Protein AF-A0A9C7W041-F1 (afdb_monomer)

pLDDT: mean 75.76, std 12.86, range [45.22, 91.25]

Sequence (150 aa):
MKQPLKQQVNQHIKQVELSGQRLTELEALINSQTGKESRHDRYNGGKLAAAGIFFVAIITLFMVSQFPRDASKDMPRLIAEEVVKNHLKLKPLEVKAGTINAIRGYFSKLEFMPVESSIVSLNGMQLIGGRYCSLQG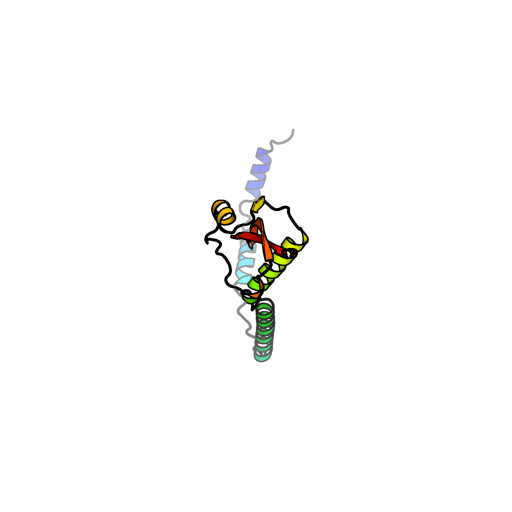ITAAQLRMKKGQN

Nearest PDB structures (foldseek):
  6z1p-assembly1_BX  TM=2.754E-01  e=6.521E-01  Tetrahymena thermophila SB210
  4mzu-assembly1_E  TM=2.602E-01  e=7.323E+00  Shewanella denitrificans OS217

Solvent-accessible surface area (backbone atoms only — not comparable to full-atom values): 9341 Å² total; per-residue (Å²): 134,84,79,59,69,72,58,56,53,53,53,50,52,63,68,64,63,74,58,64,68,59,55,51,52,50,50,51,55,56,56,62,68,76,67,70,73,81,80,75,69,89,61,78,54,70,62,61,52,52,52,52,53,51,51,51,51,52,52,51,52,51,55,59,67,72,49,80,90,50,77,76,69,45,50,66,52,54,50,50,52,51,52,50,56,54,58,73,64,62,72,78,70,75,42,79,32,70,45,61,70,63,45,43,73,70,50,71,81,42,100,59,80,75,72,83,79,88,56,71,88,50,67,60,50,38,44,54,23,26,31,82,44,69,56,98,86,41,71,44,74,48,74,43,71,41,75,56,84,126

Structure (mmCIF, N/CA/C/O backbone):
data_AF-A0A9C7W041-F1
#
_entry.id   AF-A0A9C7W041-F1
#
loop_
_atom_site.group_PDB
_atom_site.id
_atom_site.type_symbol
_atom_site.label_atom_id
_atom_site.label_alt_id
_atom_site.label_comp_id
_atom_site.label_asym_id
_atom_site.label_entity_id
_atom_site.label_seq_id
_atom_site.pdbx_PDB_ins_code
_atom_site.Cartn_x
_atom_site.Cartn_y
_atom_site.Cartn_z
_atom_site.occupancy
_atom_site.B_iso_or_equiv
_atom_site.auth_seq_id
_atom_site.auth_comp_id
_atom_site.auth_asym_id
_atom_site.auth_atom_id
_atom_site.pdbx_PDB_model_num
ATOM 1 N N . MET A 1 1 ? 12.967 41.752 -74.182 1.00 45.22 1 MET A N 1
ATOM 2 C CA . MET A 1 1 ? 11.756 40.922 -73.986 1.00 45.22 1 MET A CA 1
ATOM 3 C C . MET A 1 1 ? 12.182 39.606 -73.351 1.00 45.22 1 MET A C 1
ATOM 5 O O . MET A 1 1 ? 13.045 38.942 -73.906 1.00 45.22 1 MET A O 1
ATOM 9 N N . LYS A 1 2 ? 11.686 39.292 -72.146 1.00 53.06 2 LYS A N 1
ATOM 10 C CA . LYS A 1 2 ? 12.060 38.081 -71.395 1.00 53.06 2 LYS A CA 1
ATOM 11 C C . LYS A 1 2 ? 11.316 36.884 -71.996 1.00 53.06 2 LYS A C 1
ATOM 13 O O . LYS A 1 2 ? 10.101 36.962 -72.160 1.00 53.06 2 LYS A O 1
ATOM 18 N N . GLN A 1 3 ? 12.032 35.824 -72.364 1.00 60.91 3 GLN A N 1
ATOM 19 C CA . GLN A 1 3 ? 11.408 34.613 -72.898 1.00 60.91 3 GLN A CA 1
ATOM 20 C C . GLN A 1 3 ? 10.530 33.955 -71.816 1.00 60.91 3 GLN A C 1
ATOM 22 O O . GLN A 1 3 ? 10.911 33.958 -70.642 1.00 60.91 3 GLN A O 1
ATOM 27 N N . PRO A 1 4 ? 9.348 33.422 -72.168 1.00 77.00 4 PRO A N 1
ATOM 28 C CA . PRO A 1 4 ? 8.456 32.782 -71.211 1.00 77.00 4 PRO A CA 1
ATOM 29 C C . PRO A 1 4 ? 9.113 31.533 -70.610 1.00 77.00 4 PRO A C 1
ATOM 31 O O . PRO A 1 4 ? 9.637 30.685 -71.329 1.00 77.00 4 PRO A O 1
ATOM 34 N N . LEU A 1 5 ? 9.016 31.390 -69.284 1.00 71.38 5 LEU A N 1
ATOM 35 C CA . LEU A 1 5 ? 9.609 30.312 -68.473 1.00 71.38 5 LEU A CA 1
ATOM 36 C C . LEU A 1 5 ? 9.355 28.901 -69.044 1.00 71.38 5 LEU A C 1
ATOM 38 O O . LEU A 1 5 ? 10.197 28.009 -68.969 1.00 71.38 5 LEU A O 1
ATOM 42 N N . LYS A 1 6 ? 8.194 28.718 -69.681 1.00 69.56 6 LYS A N 1
ATOM 43 C CA . LYS A 1 6 ? 7.778 27.470 -70.328 1.00 69.56 6 LYS A CA 1
ATOM 44 C C . LYS A 1 6 ? 8.697 27.056 -71.486 1.00 69.56 6 LYS A C 1
ATOM 46 O O . LYS A 1 6 ? 8.887 25.864 -71.704 1.00 69.56 6 LYS A O 1
ATOM 51 N N . GLN A 1 7 ? 9.276 28.009 -72.218 1.00 71.38 7 GLN A N 1
ATOM 52 C CA . GLN A 1 7 ? 10.220 27.718 -73.301 1.00 71.38 7 GLN A CA 1
ATOM 53 C C . GLN A 1 7 ? 11.588 27.288 -72.763 1.00 71.38 7 GLN A C 1
ATOM 55 O O . GLN A 1 7 ? 12.164 26.343 -73.294 1.00 71.38 7 GLN A O 1
ATOM 60 N N . GLN A 1 8 ? 12.051 27.893 -71.666 1.00 69.88 8 GLN A N 1
ATOM 61 C CA . GLN A 1 8 ? 13.294 27.490 -71.001 1.00 69.88 8 GLN A CA 1
ATOM 62 C C . GLN A 1 8 ? 13.216 26.072 -70.432 1.00 69.88 8 GLN A C 1
ATOM 64 O O . GLN A 1 8 ? 14.126 25.280 -70.651 1.00 69.88 8 GLN A O 1
ATOM 69 N N . VAL A 1 9 ? 12.118 25.719 -69.758 1.00 73.31 9 VAL A N 1
ATOM 70 C CA . VAL A 1 9 ? 11.944 24.366 -69.200 1.00 73.31 9 VAL A CA 1
ATOM 71 C C . VAL A 1 9 ? 11.889 23.318 -70.314 1.00 73.31 9 VAL A C 1
ATOM 73 O O . VAL A 1 9 ? 12.511 22.269 -70.202 1.00 73.31 9 VAL A O 1
ATOM 76 N N . ASN A 1 10 ? 11.208 23.612 -71.423 1.00 71.56 10 ASN A N 1
ATOM 77 C CA . ASN A 1 10 ? 11.112 22.680 -72.547 1.00 71.56 10 ASN A CA 1
ATOM 78 C C . ASN A 1 10 ? 12.471 22.485 -73.251 1.00 71.56 10 ASN A C 1
ATOM 80 O O . ASN A 1 10 ? 12.820 21.371 -73.629 1.00 71.56 10 ASN A O 1
ATOM 84 N N . GLN A 1 11 ? 13.284 23.541 -73.363 1.00 67.69 11 GLN A N 1
ATOM 85 C CA . GLN A 1 11 ? 14.663 23.424 -73.852 1.00 67.69 11 GLN A CA 1
ATOM 86 C C . GLN A 1 11 ? 15.551 22.618 -72.897 1.00 67.69 11 GLN A C 1
ATOM 88 O O . GLN A 1 11 ? 16.335 21.792 -73.359 1.00 67.69 11 GLN A O 1
ATOM 93 N N . HIS A 1 12 ? 15.390 22.802 -71.584 1.00 64.50 12 HIS A N 1
ATOM 94 C CA . HIS A 1 12 ? 16.142 22.042 -70.589 1.00 64.50 12 HIS A CA 1
ATOM 95 C C . HIS A 1 12 ? 15.779 20.553 -70.595 1.00 64.50 12 HIS A C 1
ATOM 97 O O . HIS A 1 12 ? 16.672 19.717 -70.538 1.00 64.50 12 HIS A O 1
ATOM 103 N N . ILE A 1 13 ? 14.493 20.209 -70.723 1.00 68.12 13 ILE A N 1
ATOM 104 C CA . ILE A 1 13 ? 14.049 18.808 -70.794 1.00 68.12 13 ILE A CA 1
ATOM 105 C C . ILE A 1 13 ? 14.568 18.136 -72.073 1.00 68.12 13 ILE A C 1
ATOM 107 O O . ILE A 1 13 ? 15.104 17.034 -72.000 1.00 68.12 13 ILE A O 1
ATOM 111 N N . LYS A 1 14 ? 14.533 18.828 -73.222 1.00 61.50 14 LYS A N 1
ATOM 112 C CA . LYS A 1 14 ? 15.095 18.306 -74.482 1.00 61.50 14 LYS A CA 1
ATOM 113 C C . LYS A 1 14 ? 16.613 18.101 -74.457 1.00 61.50 14 LYS A C 1
ATOM 115 O O . LYS A 1 14 ? 17.111 17.284 -75.218 1.00 61.50 14 LYS A O 1
ATOM 120 N N . GLN A 1 15 ? 17.351 18.835 -73.622 1.00 60.84 15 GLN A N 1
ATOM 121 C CA . GLN A 1 15 ? 18.791 18.616 -73.420 1.00 60.84 15 GLN A CA 1
ATOM 122 C C . GLN A 1 15 ? 19.098 17.466 -72.449 1.00 60.84 15 GLN A C 1
ATOM 124 O O . GLN A 1 15 ? 20.200 16.923 -72.482 1.00 60.84 15 GLN A O 1
ATOM 129 N N . VAL A 1 16 ? 18.156 17.117 -71.570 1.00 62.09 16 VAL A N 1
ATOM 130 C CA . VAL A 1 16 ? 18.328 16.078 -70.543 1.00 62.09 16 VAL A CA 1
ATOM 131 C C . VAL A 1 16 ? 17.925 14.694 -71.059 1.00 62.09 16 VAL A C 1
ATOM 133 O O . VAL A 1 16 ? 18.433 13.686 -70.566 1.00 62.09 16 VAL A O 1
ATOM 136 N N . GLU A 1 17 ? 17.087 14.612 -72.091 1.00 57.34 17 GLU A N 1
ATOM 137 C CA . GLU A 1 17 ? 16.818 13.345 -72.764 1.00 57.34 17 GLU A CA 1
ATOM 138 C C . GLU A 1 17 ? 18.019 12.906 -73.623 1.00 57.34 17 GLU A C 1
ATOM 140 O O . GLU A 1 17 ? 18.261 13.402 -74.719 1.00 57.34 17 GLU A O 1
ATOM 145 N 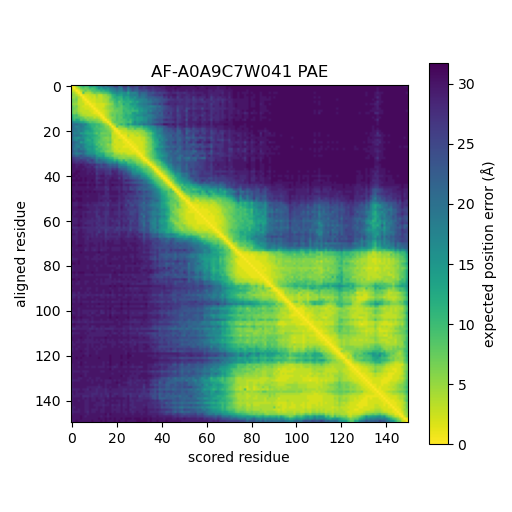N . LEU A 1 18 ? 18.730 11.895 -73.109 1.00 58.50 18 LEU A N 1
ATOM 146 C CA . LEU A 1 18 ? 19.460 10.888 -73.890 1.00 58.50 18 LEU A CA 1
ATOM 147 C C . LEU A 1 18 ? 20.790 11.331 -74.527 1.00 58.50 18 LEU A C 1
ATOM 149 O O . LEU A 1 18 ? 21.056 11.065 -75.699 1.00 58.50 18 LEU A O 1
ATOM 153 N N . SER A 1 19 ? 21.716 11.876 -73.733 1.00 60.59 19 SER A N 1
ATOM 154 C CA . SER A 1 19 ? 23.132 11.783 -74.122 1.00 60.59 19 SER A CA 1
ATOM 155 C C . SER A 1 19 ? 23.588 10.328 -73.955 1.00 60.59 19 SER A C 1
ATOM 157 O O . SER A 1 19 ? 23.883 9.885 -72.848 1.00 60.59 19 SER A O 1
ATOM 159 N N . GLY A 1 20 ? 23.629 9.559 -75.049 1.00 62.28 20 GLY A N 1
ATOM 160 C CA . GLY A 1 20 ? 24.048 8.146 -75.038 1.00 62.28 20 GLY A CA 1
ATOM 161 C C . GLY A 1 20 ? 25.361 7.898 -74.280 1.00 62.28 20 GLY A C 1
ATOM 162 O O . GLY A 1 20 ? 25.511 6.873 -73.630 1.00 62.28 20 GLY A O 1
ATOM 163 N N . GLN A 1 21 ? 26.249 8.897 -74.238 1.00 62.06 21 GLN A N 1
ATOM 164 C CA . GLN A 1 21 ? 27.491 8.887 -73.461 1.00 62.06 21 GLN A CA 1
ATOM 165 C C . GLN A 1 21 ? 27.298 8.743 -71.939 1.00 62.06 21 GLN A C 1
ATOM 167 O O . GLN A 1 21 ? 28.086 8.051 -71.302 1.00 62.06 21 GLN A O 1
ATOM 172 N N . ARG A 1 22 ? 26.261 9.347 -71.340 1.00 65.12 22 ARG A N 1
ATOM 173 C CA . ARG A 1 22 ? 25.979 9.214 -69.894 1.00 65.12 22 ARG A CA 1
ATOM 174 C C . ARG A 1 22 ? 25.424 7.842 -69.543 1.00 65.12 22 ARG A C 1
ATOM 176 O O . ARG A 1 22 ? 25.684 7.329 -68.461 1.00 65.12 22 ARG A O 1
ATOM 183 N N . LEU A 1 23 ? 24.691 7.246 -70.477 1.00 68.38 23 LEU A N 1
ATOM 184 C CA . LEU A 1 23 ? 24.202 5.879 -70.357 1.00 68.38 23 LEU A CA 1
ATOM 185 C C . LEU A 1 23 ? 25.369 4.887 -70.411 1.00 68.38 23 LEU A C 1
ATOM 187 O O . LEU A 1 23 ? 25.452 4.012 -69.558 1.00 68.38 23 LEU A O 1
ATOM 191 N N . THR A 1 24 ? 26.326 5.098 -71.319 1.00 74.12 24 THR A N 1
ATOM 192 C CA . THR A 1 24 ? 27.558 4.297 -71.391 1.00 74.12 24 THR A CA 1
ATOM 193 C C . THR A 1 24 ? 28.443 4.466 -70.150 1.00 74.12 24 THR A C 1
ATOM 195 O O . THR A 1 24 ? 29.027 3.496 -69.681 1.00 74.12 24 THR A O 1
ATOM 198 N N . GLU A 1 25 ? 28.529 5.672 -69.582 1.00 75.62 25 GLU A N 1
ATOM 199 C CA . GLU A 1 25 ? 29.243 5.929 -68.321 1.00 75.62 25 GLU A CA 1
ATOM 200 C C . GLU A 1 25 ? 28.585 5.198 -67.140 1.00 75.62 25 GLU A C 1
ATOM 202 O O . GLU A 1 25 ? 29.272 4.574 -66.330 1.00 75.62 25 GLU A O 1
ATOM 207 N N . LEU A 1 26 ? 27.251 5.214 -67.069 1.00 76.06 26 LEU A N 1
ATOM 208 C CA . LEU A 1 26 ? 26.510 4.490 -66.039 1.00 76.06 26 LEU A CA 1
ATOM 209 C C . LEU A 1 26 ? 26.661 2.971 -66.203 1.00 76.06 26 LEU A C 1
ATOM 211 O O . LEU A 1 26 ? 26.889 2.267 -65.223 1.00 76.06 26 LEU A O 1
ATOM 215 N N . GLU A 1 27 ? 26.594 2.467 -67.432 1.00 76.81 27 GLU A N 1
ATOM 216 C CA . GLU A 1 27 ? 26.782 1.049 -67.744 1.00 76.81 27 GLU A CA 1
ATOM 217 C C . GLU A 1 27 ? 28.212 0.582 -67.436 1.00 76.81 27 GLU A C 1
ATOM 219 O O . GLU A 1 27 ? 28.406 -0.492 -66.867 1.00 76.81 27 GLU A O 1
ATOM 224 N N . ALA A 1 28 ? 29.219 1.420 -67.701 1.00 77.75 28 ALA A N 1
ATOM 225 C CA . ALA A 1 28 ? 30.600 1.159 -67.309 1.00 77.75 28 ALA A CA 1
ATOM 226 C C . ALA A 1 28 ? 30.767 1.114 -65.780 1.00 77.75 28 ALA A C 1
ATOM 228 O O . ALA A 1 28 ? 31.465 0.239 -65.265 1.00 77.75 28 ALA A O 1
ATOM 229 N N . LEU A 1 29 ? 30.098 2.003 -65.037 1.00 76.75 29 LEU A N 1
ATOM 230 C CA . LEU A 1 29 ? 30.111 1.981 -63.571 1.00 76.75 29 LEU A CA 1
ATOM 231 C C . LEU A 1 29 ? 29.418 0.733 -63.011 1.00 76.75 29 LEU A C 1
ATOM 233 O O . LEU A 1 29 ? 29.965 0.101 -62.106 1.00 76.75 29 LEU A O 1
ATOM 237 N N . ILE A 1 30 ? 28.280 0.331 -63.580 1.00 77.50 30 ILE A N 1
ATOM 238 C CA . ILE A 1 30 ? 27.548 -0.880 -63.181 1.00 77.50 30 ILE A CA 1
ATOM 239 C C . ILE A 1 30 ? 28.390 -2.136 -63.465 1.00 77.50 30 ILE A C 1
ATOM 241 O O . ILE A 1 30 ? 28.564 -2.970 -62.576 1.00 77.50 30 ILE A O 1
ATOM 245 N N . ASN A 1 31 ? 29.003 -2.233 -64.649 1.00 74.44 31 ASN A N 1
ATOM 246 C CA . ASN A 1 31 ? 29.844 -3.374 -65.031 1.00 74.44 31 ASN A CA 1
ATOM 247 C C . ASN A 1 31 ? 31.191 -3.423 -64.284 1.00 74.44 31 ASN A C 1
ATOM 249 O O . ASN A 1 31 ? 31.776 -4.493 -64.122 1.00 74.44 31 ASN A O 1
ATOM 253 N N . SER A 1 32 ? 31.688 -2.291 -63.775 1.00 64.88 32 SER A N 1
ATOM 254 C CA . SER A 1 32 ? 32.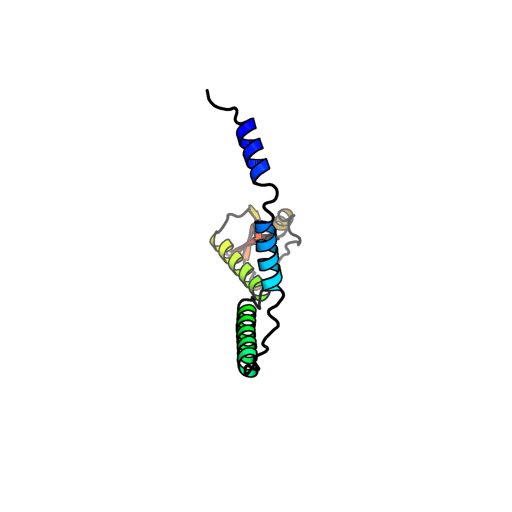919 -2.258 -62.969 1.00 64.88 32 SER A CA 1
ATOM 255 C C . SER A 1 32 ? 32.750 -2.829 -61.552 1.00 64.88 32 SER A C 1
ATOM 257 O O . SER A 1 32 ? 33.739 -3.232 -60.933 1.00 64.88 32 SER A O 1
ATOM 259 N N . GLN A 1 33 ? 31.517 -2.887 -61.033 1.00 61.06 33 GLN A N 1
ATOM 260 C CA . GLN A 1 33 ? 31.218 -3.412 -59.695 1.00 61.06 33 GLN A CA 1
ATOM 261 C C . GLN A 1 33 ? 30.897 -4.913 -59.697 1.00 61.06 33 GLN A C 1
ATOM 263 O O . GLN A 1 33 ? 31.087 -5.575 -58.679 1.00 61.06 33 GLN A O 1
ATOM 268 N N . THR A 1 34 ? 30.481 -5.471 -60.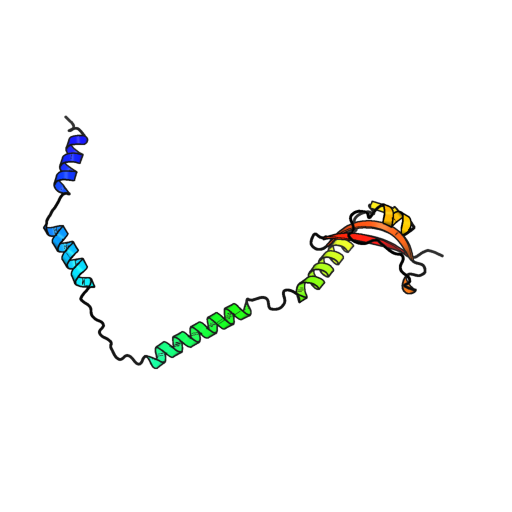834 1.00 57.78 34 THR A N 1
ATOM 269 C CA . THR A 1 34 ? 30.134 -6.895 -60.983 1.00 57.78 34 THR A CA 1
ATOM 270 C C . THR A 1 34 ? 31.332 -7.801 -61.296 1.00 57.78 34 THR A C 1
ATOM 272 O O . THR A 1 34 ? 31.199 -9.018 -61.224 1.00 57.78 34 THR A O 1
ATOM 275 N N . GLY A 1 35 ? 32.516 -7.237 -61.579 1.00 52.16 35 GLY A N 1
ATOM 276 C CA . GLY A 1 35 ? 33.708 -7.978 -62.022 1.00 52.16 35 GLY A CA 1
ATOM 277 C C . GLY A 1 35 ? 34.878 -8.094 -61.035 1.00 52.16 35 GLY A C 1
ATOM 278 O O . GLY A 1 35 ? 35.962 -8.507 -61.443 1.00 52.16 35 GLY A O 1
ATOM 279 N N . LYS A 1 36 ? 34.729 -7.731 -59.753 1.00 49.84 36 LYS A N 1
ATOM 280 C CA . LYS A 1 36 ? 35.768 -8.005 -58.739 1.00 49.84 36 LYS A CA 1
ATOM 281 C C . LYS A 1 36 ? 35.413 -9.252 -57.949 1.00 49.84 36 LYS A C 1
ATOM 283 O O . LYS A 1 36 ? 34.987 -9.188 -56.799 1.00 49.84 36 LYS A O 1
ATOM 288 N N . GLU A 1 37 ? 35.614 -10.390 -58.604 1.00 49.28 37 GLU A N 1
ATOM 289 C CA . GLU A 1 37 ? 35.703 -11.667 -57.920 1.00 49.28 37 GLU A CA 1
ATOM 290 C C . GLU A 1 37 ? 36.732 -11.587 -56.790 1.00 49.28 37 GLU A C 1
ATOM 292 O O . GLU A 1 37 ? 37.854 -11.092 -56.930 1.00 49.28 37 GLU A O 1
ATOM 297 N N . SER A 1 38 ? 36.270 -12.076 -55.647 1.00 51.94 38 SER A N 1
ATOM 298 C CA . SER A 1 38 ? 37.007 -12.410 -54.442 1.00 51.94 38 SER A CA 1
ATOM 299 C C . SER A 1 38 ? 38.409 -12.952 -54.744 1.00 51.94 38 SER A C 1
ATOM 301 O O . SER A 1 38 ? 38.607 -14.132 -55.034 1.00 51.94 38 SER A O 1
ATOM 303 N N . ARG A 1 39 ? 39.424 -12.098 -54.581 1.00 47.22 39 ARG A N 1
ATOM 304 C CA . ARG A 1 39 ? 40.749 -12.571 -54.181 1.00 47.22 39 ARG A CA 1
ATOM 305 C C . ARG A 1 39 ? 40.629 -13.023 -52.734 1.00 47.22 39 ARG A C 1
ATOM 307 O O . ARG A 1 39 ? 40.824 -12.245 -51.804 1.00 47.22 39 ARG A O 1
ATOM 314 N N . HIS A 1 40 ? 40.267 -14.287 -52.562 1.00 46.38 40 HIS A N 1
ATOM 315 C CA . HIS A 1 40 ? 40.352 -14.975 -51.287 1.00 46.38 40 HIS A CA 1
ATOM 316 C C . HIS A 1 40 ? 41.839 -15.184 -50.972 1.00 46.38 40 HIS A C 1
ATOM 318 O O . HIS A 1 40 ? 42.393 -16.270 -51.144 1.00 46.38 40 HIS A O 1
ATOM 324 N N . ASP A 1 41 ? 42.510 -14.112 -50.550 1.00 49.94 41 ASP A N 1
ATOM 325 C CA . ASP A 1 41 ? 43.794 -14.231 -49.882 1.00 49.94 41 ASP A CA 1
ATOM 326 C C . ASP A 1 41 ? 43.568 -15.163 -48.692 1.00 49.94 41 ASP A C 1
ATOM 328 O O . ASP A 1 41 ? 42.672 -14.950 -47.866 1.00 49.94 41 ASP A O 1
ATOM 332 N N . ARG A 1 42 ? 44.337 -16.251 -48.635 1.00 53.66 42 ARG A N 1
ATOM 333 C CA . ARG A 1 42 ? 44.404 -17.147 -47.477 1.00 53.66 42 ARG A CA 1
ATOM 334 C C . ARG A 1 42 ? 45.073 -16.387 -46.334 1.00 53.66 42 ARG A C 1
ATOM 336 O O . ARG A 1 42 ? 46.210 -16.650 -45.961 1.00 53.66 42 ARG A O 1
ATOM 343 N N . TYR A 1 43 ? 44.363 -15.408 -45.794 1.00 53.78 43 TYR A N 1
ATOM 344 C CA . TYR A 1 43 ? 44.728 -14.738 -44.568 1.00 53.78 43 TYR A CA 1
ATOM 345 C C . TYR A 1 43 ? 44.440 -15.700 -43.417 1.00 53.78 43 TYR A C 1
ATOM 347 O O . TYR A 1 43 ? 43.413 -16.378 -43.420 1.00 53.78 43 TYR A O 1
ATOM 355 N N . ASN A 1 44 ? 45.354 -15.781 -42.449 1.00 57.97 44 ASN A N 1
ATOM 356 C CA . ASN A 1 44 ? 45.259 -16.606 -41.241 1.00 57.97 44 ASN A CA 1
ATOM 357 C C . ASN A 1 44 ? 43.969 -16.301 -40.441 1.00 57.97 44 ASN A C 1
ATOM 359 O O . ASN A 1 44 ? 43.984 -15.578 -39.443 1.00 57.97 44 ASN A O 1
ATOM 363 N N . GLY A 1 45 ? 42.843 -16.873 -40.871 1.00 50.75 45 GLY A N 1
ATOM 364 C CA . GLY A 1 45 ? 41.495 -16.602 -40.365 1.00 50.75 45 GLY A CA 1
ATOM 365 C C . GLY A 1 45 ? 41.245 -17.089 -38.939 1.00 50.75 45 GLY A C 1
ATOM 366 O O . GLY A 1 45 ? 40.270 -16.679 -38.319 1.00 50.75 45 GLY A O 1
ATOM 367 N N . GLY A 1 46 ? 42.149 -17.895 -38.373 1.00 54.59 46 GLY A N 1
ATOM 368 C CA . GLY A 1 46 ? 42.039 -18.368 -36.991 1.00 54.59 46 GLY A CA 1
ATOM 369 C C . GLY A 1 46 ? 42.156 -17.251 -35.948 1.00 54.59 46 GLY A C 1
ATOM 370 O O . GLY A 1 46 ? 41.479 -17.300 -34.925 1.00 54.59 46 GLY A O 1
ATOM 371 N N . LYS A 1 47 ? 42.960 -16.206 -36.206 1.00 56.00 47 LYS A N 1
ATOM 372 C CA . LYS A 1 47 ? 43.156 -15.104 -35.243 1.00 56.00 47 LYS A CA 1
ATOM 373 C C . LYS A 1 47 ? 42.051 -14.044 -35.312 1.00 56.00 47 LYS A C 1
ATOM 375 O O . LYS A 1 47 ? 41.689 -13.485 -34.282 1.00 56.00 47 LYS A O 1
ATOM 380 N N . LEU A 1 48 ? 41.475 -13.811 -36.495 1.00 54.91 48 LEU A N 1
ATOM 381 C CA . LEU A 1 48 ? 40.346 -12.886 -36.668 1.00 54.91 48 LEU A CA 1
ATOM 382 C C . LEU A 1 48 ? 39.016 -13.509 -36.210 1.00 54.91 48 LEU A C 1
ATOM 384 O O . LEU A 1 48 ? 38.208 -12.819 -35.592 1.00 54.91 48 LEU A O 1
ATOM 388 N N . ALA A 1 49 ? 38.821 -14.818 -36.414 1.00 59.56 49 ALA A N 1
ATOM 389 C CA . ALA A 1 49 ? 37.662 -15.534 -35.878 1.00 59.56 49 ALA A CA 1
ATOM 390 C C . ALA A 1 49 ? 37.675 -15.587 -34.337 1.00 59.56 49 ALA A C 1
ATOM 392 O O . ALA A 1 49 ? 36.646 -15.361 -33.702 1.00 59.56 49 ALA A O 1
ATOM 393 N N . ALA A 1 50 ? 38.845 -15.807 -33.722 1.00 61.94 50 ALA A N 1
ATOM 394 C CA . ALA A 1 50 ? 38.992 -15.815 -32.263 1.00 61.94 50 ALA A CA 1
ATOM 395 C C . ALA A 1 50 ? 38.714 -14.439 -31.623 1.00 61.94 50 ALA A C 1
ATOM 397 O O . ALA A 1 50 ? 38.078 -14.366 -30.571 1.00 61.94 50 ALA A O 1
ATOM 398 N N . ALA A 1 51 ? 39.132 -13.345 -32.273 1.00 67.06 51 ALA A N 1
ATOM 399 C CA . ALA A 1 51 ? 38.861 -11.987 -31.799 1.00 67.06 51 ALA A CA 1
ATOM 400 C C . ALA A 1 51 ? 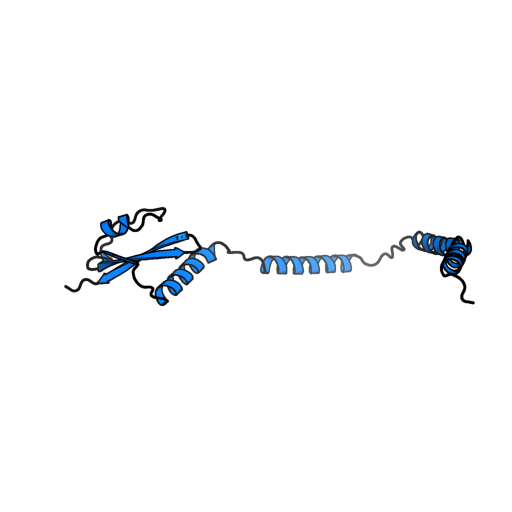37.358 -11.638 -31.831 1.00 67.06 51 ALA A C 1
ATOM 402 O O . ALA A 1 51 ? 36.854 -11.008 -30.901 1.00 67.06 51 ALA A O 1
ATOM 403 N N . GLY A 1 52 ? 36.627 -12.101 -32.853 1.00 74.38 52 GLY A N 1
ATOM 404 C CA . GLY A 1 52 ? 35.173 -11.925 -32.942 1.00 74.38 52 GLY A CA 1
ATOM 405 C C . GLY A 1 52 ? 34.413 -12.642 -31.821 1.00 74.38 52 GLY A C 1
ATOM 406 O O . GLY A 1 52 ? 33.533 -12.053 -31.196 1.00 74.38 52 GLY A O 1
ATOM 407 N N . ILE A 1 53 ? 34.798 -13.883 -31.502 1.00 79.19 53 ILE A N 1
ATOM 408 C CA . ILE A 1 53 ? 34.175 -14.668 -30.420 1.00 79.19 53 ILE A CA 1
ATOM 409 C C . ILE A 1 53 ? 34.397 -14.001 -29.057 1.00 79.19 53 ILE A C 1
ATOM 411 O O . ILE A 1 53 ? 33.471 -13.927 -28.250 1.00 79.19 53 ILE A O 1
ATOM 415 N N . PHE A 1 54 ? 35.595 -13.467 -28.807 1.00 83.06 54 PHE A N 1
ATOM 416 C CA . PHE A 1 54 ? 35.897 -12.757 -27.564 1.00 83.06 54 PHE A CA 1
ATOM 417 C C . PHE A 1 54 ? 35.047 -11.490 -27.400 1.00 83.06 54 PHE A C 1
ATOM 419 O O . PHE A 1 54 ? 34.508 -11.236 -26.324 1.00 83.06 54 PHE A O 1
ATOM 426 N N . PHE A 1 55 ? 34.861 -10.728 -28.480 1.00 83.88 55 PHE A N 1
ATOM 427 C CA . PHE A 1 55 ? 34.039 -9.520 -28.455 1.00 83.88 55 PHE A CA 1
ATOM 428 C C . PHE A 1 55 ? 32.560 -9.839 -28.195 1.00 83.88 55 PHE A C 1
ATOM 430 O O . PHE A 1 55 ? 31.926 -9.202 -27.354 1.00 83.88 55 PHE A O 1
ATOM 437 N N . VAL A 1 56 ? 32.028 -10.885 -28.836 1.00 88.50 56 VAL A N 1
ATOM 438 C CA . VAL A 1 56 ? 30.665 -11.373 -28.575 1.00 88.50 56 VAL A CA 1
ATOM 439 C C . VAL A 1 56 ? 30.526 -11.854 -27.130 1.00 88.50 56 VAL A C 1
ATOM 441 O O . VAL A 1 56 ? 29.549 -11.505 -26.472 1.00 88.50 56 VAL A O 1
ATOM 444 N N . ALA A 1 57 ? 31.502 -12.587 -26.588 1.00 88.25 57 ALA A N 1
ATOM 445 C CA . ALA A 1 57 ? 31.461 -13.061 -25.205 1.00 88.25 57 ALA A CA 1
ATOM 446 C C . ALA A 1 57 ? 31.444 -11.905 -24.191 1.00 88.25 57 ALA A C 1
ATOM 448 O O . ALA A 1 57 ? 30.662 -11.939 -23.240 1.00 88.25 57 ALA A O 1
ATOM 449 N N . ILE A 1 58 ? 32.239 -10.853 -24.422 1.00 88.88 58 ILE A N 1
ATOM 450 C CA . ILE A 1 58 ? 32.238 -9.649 -23.580 1.00 88.88 58 ILE A CA 1
ATOM 451 C C . ILE A 1 58 ? 30.896 -8.922 -23.661 1.00 88.88 58 ILE A C 1
ATOM 453 O O . ILE A 1 58 ? 30.337 -8.571 -22.623 1.00 88.88 58 ILE A O 1
ATOM 457 N N . ILE A 1 59 ? 30.350 -8.723 -24.864 1.00 90.25 59 ILE A N 1
ATOM 458 C CA . ILE A 1 59 ? 29.047 -8.062 -25.038 1.00 90.25 59 ILE A CA 1
ATOM 459 C C . ILE A 1 59 ? 27.940 -8.862 -24.346 1.00 90.25 59 ILE A C 1
ATOM 461 O O . ILE A 1 59 ? 27.103 -8.290 -23.650 1.00 90.25 59 ILE A O 1
ATOM 465 N N . THR A 1 60 ? 27.954 -10.187 -24.495 1.00 87.56 60 THR A N 1
ATOM 466 C CA . THR A 1 60 ? 26.950 -11.069 -23.887 1.00 87.56 60 THR A CA 1
ATOM 467 C C . THR A 1 60 ? 27.056 -11.045 -22.362 1.00 87.56 60 THR A C 1
ATOM 469 O O . THR A 1 60 ? 26.042 -10.924 -21.676 1.00 87.56 60 THR A O 1
ATOM 472 N N . LEU A 1 61 ? 28.275 -11.078 -21.813 1.00 88.38 61 LEU A N 1
ATOM 473 C CA . LEU A 1 61 ? 28.507 -10.957 -20.372 1.00 88.38 61 LEU A CA 1
ATOM 474 C C . LEU A 1 61 ? 28.044 -9.594 -19.840 1.00 88.38 61 LEU A C 1
ATOM 476 O O . LEU A 1 61 ? 27.393 -9.532 -18.796 1.00 88.38 61 LEU A O 1
ATOM 480 N N . PHE A 1 62 ? 28.326 -8.515 -20.573 1.00 88.25 62 PHE A N 1
ATOM 481 C CA . PHE A 1 62 ? 27.876 -7.174 -20.221 1.00 88.25 62 PHE A CA 1
ATOM 482 C C . PHE A 1 62 ? 26.344 -7.079 -20.227 1.00 88.25 62 PHE A C 1
ATOM 484 O O . PHE A 1 62 ? 25.762 -6.642 -19.237 1.00 88.25 62 PHE A O 1
ATOM 491 N N . MET A 1 63 ? 25.667 -7.575 -21.267 1.00 84.31 63 MET A N 1
ATOM 492 C CA . MET A 1 63 ? 24.199 -7.604 -21.316 1.00 84.31 63 MET A CA 1
ATOM 493 C C . MET A 1 63 ? 23.582 -8.413 -20.170 1.00 84.31 63 MET A C 1
ATOM 495 O O . MET A 1 63 ? 22.636 -7.952 -19.535 1.00 84.31 63 MET A O 1
ATOM 499 N N . VAL A 1 64 ? 24.139 -9.584 -19.852 1.00 82.19 64 VAL A N 1
ATOM 500 C CA . VAL A 1 64 ? 23.659 -10.427 -18.744 1.00 82.19 64 VAL A CA 1
ATOM 501 C C . VAL A 1 64 ? 23.926 -9.784 -17.375 1.00 82.19 64 VAL A C 1
ATOM 503 O O . VAL A 1 64 ? 23.188 -10.050 -16.426 1.00 82.19 64 VAL A O 1
ATOM 506 N N . SER A 1 65 ? 24.953 -8.937 -17.249 1.00 78.44 65 SER A N 1
ATOM 507 C CA . SER A 1 65 ? 25.239 -8.191 -16.014 1.00 78.44 65 SER A CA 1
ATOM 508 C C . SER A 1 65 ? 24.287 -7.015 -15.771 1.00 78.44 65 SER A C 1
ATOM 510 O O . SER A 1 65 ? 24.016 -6.689 -14.620 1.00 78.44 65 SER A O 1
ATOM 512 N N . GLN A 1 66 ? 23.747 -6.417 -16.839 1.00 74.75 66 GLN A N 1
ATOM 513 C CA . GLN A 1 66 ? 22.761 -5.334 -16.754 1.00 74.75 66 GLN A CA 1
ATOM 514 C C . GLN A 1 66 ? 21.328 -5.850 -16.567 1.00 74.75 66 GLN A C 1
ATOM 516 O O . GLN A 1 66 ? 20.424 -5.066 -16.285 1.00 74.75 66 GLN A O 1
ATOM 521 N N . PHE A 1 67 ? 21.098 -7.157 -16.726 1.00 72.31 67 PHE A N 1
ATOM 522 C CA . PHE A 1 67 ? 19.783 -7.750 -16.524 1.00 72.31 67 PHE A CA 1
ATOM 523 C C . PHE A 1 67 ? 19.515 -7.924 -15.018 1.00 72.31 67 PHE A C 1
ATOM 525 O O . PHE A 1 67 ? 20.233 -8.686 -14.360 1.00 72.31 67 PHE A O 1
ATOM 532 N N . PRO A 1 68 ? 18.507 -7.245 -14.440 1.00 67.31 68 PRO A N 1
ATOM 533 C CA . PRO A 1 68 ? 18.215 -7.353 -13.016 1.00 67.31 68 PRO A CA 1
ATOM 534 C C . PRO A 1 68 ? 17.769 -8.784 -12.689 1.00 67.31 68 PRO A C 1
ATOM 536 O O . PRO A 1 68 ? 16.692 -9.224 -13.084 1.00 67.31 68 PRO A O 1
ATOM 539 N N . ARG A 1 69 ? 18.620 -9.530 -11.971 1.00 64.06 69 ARG A N 1
ATOM 540 C CA . ARG A 1 69 ? 18.412 -10.956 -11.650 1.00 64.06 69 ARG A CA 1
ATOM 541 C C . ARG A 1 69 ? 17.364 -11.221 -10.564 1.00 64.06 69 ARG A C 1
ATOM 543 O O . ARG A 1 69 ? 17.097 -12.376 -10.269 1.00 64.06 69 ARG A O 1
ATOM 550 N N . ASP A 1 70 ? 16.778 -10.185 -9.971 1.00 60.41 70 ASP A N 1
ATOM 551 C CA . ASP A 1 70 ? 16.036 -10.308 -8.713 1.00 60.41 70 ASP A CA 1
ATOM 552 C C . ASP A 1 70 ? 14.826 -9.354 -8.626 1.00 60.41 70 ASP A C 1
ATOM 554 O O . ASP A 1 70 ? 14.529 -8.803 -7.569 1.00 60.41 70 ASP A O 1
ATOM 558 N N . ALA A 1 71 ? 14.063 -9.192 -9.715 1.00 59.12 71 ALA A N 1
ATOM 559 C CA . ALA A 1 71 ? 12.838 -8.373 -9.710 1.00 59.12 71 ALA A CA 1
ATOM 560 C C . ALA A 1 71 ? 11.816 -8.788 -8.621 1.00 59.12 71 ALA A C 1
ATOM 562 O O . ALA A 1 71 ? 10.998 -7.983 -8.181 1.00 59.12 71 ALA A O 1
ATOM 563 N N . SER A 1 72 ? 11.868 -10.038 -8.150 1.00 59.31 72 SER A N 1
ATOM 564 C CA . SER A 1 72 ? 11.002 -10.563 -7.090 1.00 59.31 72 SER A CA 1
ATOM 565 C C . SER A 1 72 ? 11.484 -10.247 -5.667 1.00 59.31 72 SER A C 1
ATOM 567 O O . SER A 1 72 ? 10.647 -10.117 -4.773 1.00 59.31 72 SER A O 1
ATOM 569 N N . LYS A 1 73 ? 12.795 -10.075 -5.430 1.00 59.34 73 LYS A N 1
ATOM 570 C CA . LYS A 1 73 ? 13.322 -9.702 -4.100 1.00 59.34 73 LYS A CA 1
ATOM 571 C C . LYS A 1 73 ? 13.113 -8.222 -3.780 1.00 59.34 73 LYS A C 1
ATOM 573 O O . LYS A 1 73 ? 13.098 -7.851 -2.607 1.00 59.34 73 LYS A O 1
ATOM 578 N N . ASP A 1 74 ? 12.898 -7.393 -4.798 1.00 70.50 74 ASP A N 1
ATOM 579 C CA . ASP A 1 74 ? 12.630 -5.969 -4.613 1.00 70.50 74 ASP A CA 1
ATOM 580 C C . ASP A 1 74 ? 11.210 -5.688 -4.107 1.00 70.50 74 ASP A C 1
ATOM 582 O O . ASP A 1 74 ? 11.019 -4.721 -3.378 1.00 70.50 74 ASP A O 1
ATOM 586 N N . MET A 1 75 ? 10.214 -6.533 -4.399 1.00 79.12 75 MET A N 1
ATOM 587 C CA . MET A 1 75 ? 8.816 -6.216 -4.062 1.00 79.12 75 MET A CA 1
ATOM 588 C C . MET A 1 75 ? 8.559 -6.016 -2.556 1.00 79.12 75 MET A C 1
ATOM 590 O O . MET A 1 75 ? 8.022 -4.973 -2.175 1.00 79.12 75 MET A O 1
ATOM 594 N N . PRO A 1 76 ? 8.984 -6.931 -1.660 1.00 86.00 76 PRO A N 1
ATOM 595 C CA . PRO A 1 76 ? 8.860 -6.708 -0.219 1.00 86.00 76 PRO A CA 1
ATOM 596 C C . PRO A 1 76 ? 9.615 -5.459 0.257 1.00 86.00 76 PRO A C 1
ATOM 598 O O . PRO A 1 76 ? 9.142 -4.758 1.153 1.00 86.00 76 PRO A O 1
ATOM 601 N N . ARG A 1 77 ? 10.764 -5.150 -0.361 1.00 84.69 77 ARG A N 1
ATOM 602 C CA . ARG A 1 77 ? 11.565 -3.959 -0.047 1.00 84.69 77 ARG A CA 1
ATOM 603 C C . ARG A 1 77 ? 10.842 -2.675 -0.451 1.00 84.69 77 ARG A C 1
ATOM 605 O O . ARG A 1 77 ? 10.766 -1.751 0.352 1.00 84.69 77 ARG A O 1
ATOM 612 N N . LEU A 1 78 ? 10.251 -2.644 -1.642 1.00 85.12 78 LEU A N 1
ATOM 613 C CA . L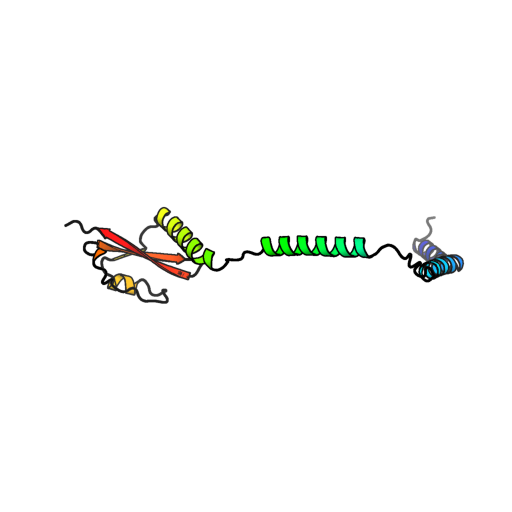EU A 1 78 ? 9.468 -1.518 -2.151 1.00 85.12 78 LEU A CA 1
ATOM 614 C C . LEU A 1 78 ? 8.231 -1.253 -1.285 1.00 85.12 78 LEU A C 1
ATOM 616 O O . LEU A 1 78 ? 7.972 -0.103 -0.927 1.00 85.12 78 LEU A O 1
ATOM 620 N N . ILE A 1 79 ? 7.520 -2.310 -0.872 1.00 86.81 79 ILE A N 1
ATOM 621 C CA . ILE A 1 79 ? 6.403 -2.192 0.076 1.00 86.81 79 ILE A CA 1
ATOM 622 C C . ILE A 1 79 ? 6.898 -1.627 1.410 1.00 86.81 79 ILE A C 1
ATOM 624 O O . ILE A 1 79 ? 6.299 -0.691 1.936 1.00 86.81 79 ILE A O 1
ATOM 628 N N . ALA A 1 80 ? 7.990 -2.160 1.965 1.00 87.06 80 ALA A N 1
ATOM 629 C CA . ALA A 1 80 ? 8.528 -1.690 3.239 1.00 87.06 80 ALA A CA 1
ATOM 630 C C . ALA A 1 80 ? 8.924 -0.206 3.178 1.00 87.06 80 ALA A C 1
ATOM 632 O O . ALA A 1 80 ? 8.558 0.568 4.064 1.00 87.06 80 ALA A O 1
ATOM 633 N N . GLU A 1 81 ? 9.604 0.222 2.113 1.00 86.62 81 GLU A N 1
ATOM 634 C CA . GLU A 1 81 ? 9.956 1.627 1.900 1.00 86.62 81 GLU A CA 1
ATOM 635 C C . GLU A 1 81 ? 8.720 2.529 1.798 1.00 86.62 81 GLU A C 1
ATOM 637 O O . GLU A 1 81 ? 8.697 3.627 2.363 1.00 86.62 81 GLU A O 1
ATOM 642 N N . GLU A 1 82 ? 7.679 2.078 1.101 1.00 86.31 82 GLU A N 1
ATOM 643 C CA . GLU A 1 82 ? 6.416 2.802 0.987 1.00 86.31 82 GLU A CA 1
ATOM 644 C C . GLU A 1 82 ? 5.703 2.918 2.340 1.00 86.31 82 GLU A C 1
ATOM 646 O O . GLU A 1 82 ? 5.260 4.007 2.716 1.00 86.31 82 GLU A O 1
ATOM 651 N N . VAL A 1 83 ? 5.646 1.829 3.110 1.00 86.94 83 VAL A N 1
ATOM 652 C CA . VAL A 1 83 ? 5.067 1.807 4.459 1.00 86.94 83 VAL A CA 1
ATOM 653 C C . VAL A 1 83 ? 5.807 2.778 5.380 1.00 86.94 83 VAL A C 1
ATOM 655 O O . VAL A 1 83 ? 5.158 3.558 6.077 1.00 86.94 83 VAL A O 1
ATOM 658 N N . VAL A 1 84 ? 7.143 2.803 5.347 1.00 87.06 84 VAL A N 1
ATOM 659 C CA . VAL A 1 84 ? 7.964 3.730 6.146 1.00 87.06 84 VAL A CA 1
ATOM 660 C C . VAL A 1 84 ? 7.700 5.181 5.741 1.00 87.06 84 VAL A C 1
ATOM 662 O O . VAL A 1 84 ? 7.422 6.026 6.595 1.00 87.06 84 VAL A O 1
ATOM 665 N N . LYS A 1 85 ? 7.712 5.485 4.438 1.00 85.25 85 LYS A N 1
ATOM 666 C CA . LYS A 1 85 ? 7.403 6.832 3.924 1.00 85.25 85 LYS A CA 1
ATOM 667 C C . LYS A 1 85 ? 5.998 7.282 4.334 1.00 85.25 85 LYS A C 1
ATOM 669 O O . LYS A 1 85 ? 5.807 8.438 4.719 1.00 85.25 85 LYS A O 1
ATOM 674 N N . ASN A 1 86 ? 5.020 6.381 4.285 1.00 80.94 86 ASN A N 1
ATOM 675 C CA . ASN A 1 86 ? 3.649 6.651 4.712 1.00 80.94 86 ASN A CA 1
ATOM 676 C C . ASN A 1 86 ? 3.537 6.845 6.229 1.00 80.94 86 ASN A C 1
ATOM 678 O O . ASN A 1 86 ? 2.792 7.721 6.673 1.00 80.94 86 ASN A O 1
ATOM 682 N N . HIS A 1 87 ? 4.294 6.078 7.018 1.00 81.56 87 HIS A N 1
ATOM 683 C CA . HIS A 1 87 ? 4.358 6.224 8.468 1.00 81.56 87 HIS A CA 1
ATOM 684 C C . HIS A 1 87 ? 4.872 7.613 8.864 1.00 81.56 87 HIS A C 1
ATOM 686 O O . HIS A 1 87 ? 4.224 8.286 9.659 1.00 81.56 87 HIS A O 1
ATOM 692 N N . LEU A 1 88 ? 5.962 8.083 8.248 1.00 83.12 88 LEU A N 1
ATOM 693 C CA . LEU A 1 88 ? 6.564 9.391 8.541 1.00 83.12 88 LEU A CA 1
ATOM 694 C C . LEU A 1 88 ? 5.653 10.575 8.189 1.00 83.12 88 LEU A C 1
ATOM 696 O O . LEU A 1 88 ? 5.646 11.582 8.890 1.00 83.12 88 LEU A O 1
ATOM 700 N N . LYS A 1 89 ? 4.853 10.462 7.122 1.00 80.56 89 LYS A N 1
ATOM 701 C CA . LYS A 1 89 ? 3.953 11.539 6.675 1.00 80.56 89 LYS A CA 1
ATOM 702 C C . LYS A 1 89 ? 2.703 11.722 7.550 1.00 80.56 89 LYS A C 1
ATOM 704 O O . LYS A 1 89 ? 1.939 12.644 7.283 1.00 80.56 89 LYS A O 1
ATOM 709 N N . LEU A 1 90 ? 2.477 10.854 8.547 1.00 70.00 90 LEU A N 1
ATOM 710 C CA . LEU A 1 90 ? 1.456 10.946 9.608 1.00 70.00 90 LEU A CA 1
ATOM 711 C C . LEU A 1 90 ? 0.146 11.653 9.210 1.00 70.00 90 LEU A C 1
ATOM 713 O O . LEU A 1 90 ? -0.300 12.604 9.852 1.00 70.00 90 LEU A O 1
ATOM 717 N N . LYS A 1 91 ? -0.521 11.145 8.170 1.00 77.88 91 LYS A N 1
ATOM 718 C CA . LYS A 1 91 ? -1.840 11.654 7.776 1.00 77.88 91 LYS A CA 1
ATOM 719 C C . LYS A 1 91 ? -2.875 11.463 8.907 1.00 77.88 91 LYS A C 1
ATOM 721 O O . LYS A 1 91 ? -2.758 10.507 9.693 1.00 77.88 91 LYS A O 1
ATOM 726 N N . PRO A 1 92 ? -3.871 12.365 9.016 1.00 81.06 92 PRO A N 1
ATOM 727 C CA . PRO A 1 92 ? -4.925 12.261 10.022 1.00 81.06 92 PRO A CA 1
ATOM 728 C C . PRO A 1 92 ? -5.775 11.000 9.818 1.00 81.06 92 PRO A C 1
ATOM 730 O O . PRO A 1 92 ? -5.828 10.440 8.725 1.00 81.06 92 PRO A O 1
ATOM 733 N N . LEU A 1 93 ? -6.417 10.542 10.896 1.00 85.12 93 LEU A N 1
ATOM 734 C CA . LEU A 1 93 ? -7.344 9.409 10.858 1.00 85.12 93 LEU A CA 1
ATOM 735 C C . LEU A 1 93 ? -8.628 9.808 10.130 1.00 85.12 93 LEU A C 1
ATOM 737 O O . LEU A 1 93 ? -9.150 10.895 10.370 1.00 85.12 93 LEU A O 1
ATOM 741 N N . GLU A 1 94 ? -9.141 8.911 9.294 1.00 84.19 94 GLU A N 1
ATOM 742 C CA . GLU A 1 94 ? -10.402 9.114 8.572 1.00 84.19 94 GLU A CA 1
ATOM 743 C C . GLU A 1 94 ? -11.585 8.591 9.390 1.00 84.19 94 GLU A C 1
ATOM 745 O O . GLU A 1 94 ? -12.617 9.249 9.484 1.00 84.19 94 GLU A O 1
ATOM 750 N N . VAL A 1 95 ? -11.401 7.450 10.061 1.00 86.62 95 VAL A N 1
ATOM 751 C CA . VAL A 1 95 ? -12.349 6.915 11.038 1.00 86.62 95 VAL A CA 1
ATOM 752 C C . VAL A 1 95 ? -11.709 6.919 12.421 1.00 86.62 95 VAL A C 1
ATOM 754 O O . VAL A 1 95 ? -10.607 6.404 12.606 1.00 86.62 95 VAL A O 1
ATOM 757 N N . LYS A 1 96 ? -12.401 7.507 13.401 1.00 84.56 96 LYS A N 1
ATOM 758 C CA . LYS A 1 96 ? -12.035 7.475 14.824 1.00 84.56 96 LYS A CA 1
ATOM 759 C C . LYS A 1 96 ? -12.982 6.517 15.528 1.00 84.56 96 LYS A C 1
ATOM 761 O O . LYS A 1 96 ? -14.077 6.902 15.921 1.00 84.56 96 LYS A O 1
ATOM 766 N N . ALA A 1 97 ? -12.584 5.258 15.620 1.00 82.06 97 ALA A N 1
ATOM 767 C CA . ALA A 1 97 ? -13.403 4.217 16.211 1.00 82.06 97 ALA A CA 1
ATOM 768 C C . ALA A 1 97 ? -12.560 3.357 17.146 1.00 82.06 97 ALA A C 1
ATOM 770 O O . ALA A 1 97 ? -11.464 2.930 16.785 1.00 82.06 97 ALA A O 1
ATOM 771 N N . GLY A 1 98 ? -13.109 3.110 18.336 1.00 79.94 98 GLY A N 1
ATOM 772 C CA . GLY A 1 98 ? -12.481 2.309 19.384 1.00 79.94 98 GLY A CA 1
ATOM 773 C C . GLY A 1 98 ? -12.537 0.799 19.152 1.00 79.94 98 GLY A C 1
ATOM 774 O O . GLY A 1 98 ? -11.891 0.048 19.874 1.00 79.94 98 GLY A O 1
ATOM 775 N N . THR A 1 99 ? -13.342 0.343 18.188 1.00 81.88 99 THR A N 1
ATOM 776 C CA . THR A 1 99 ? -13.692 -1.072 18.016 1.00 81.88 99 THR A CA 1
ATOM 777 C C . THR A 1 99 ? -13.522 -1.523 16.571 1.00 81.88 99 THR A C 1
ATOM 779 O O . THR A 1 99 ? -13.791 -0.776 15.626 1.00 81.88 99 THR A O 1
ATOM 782 N N . ILE A 1 100 ? -13.113 -2.782 16.387 1.00 85.94 100 ILE A N 1
ATOM 783 C CA . ILE A 1 100 ? -12.910 -3.363 15.054 1.00 85.94 100 ILE A CA 1
ATOM 784 C C . ILE A 1 100 ? -14.217 -3.444 14.250 1.00 85.94 100 ILE A C 1
ATOM 786 O O . ILE A 1 100 ? -14.208 -3.300 13.030 1.00 85.94 100 ILE A O 1
ATOM 790 N N . ASN A 1 101 ? -15.357 -3.612 14.928 1.00 85.19 101 ASN A N 1
ATOM 791 C CA . ASN A 1 101 ? -16.671 -3.681 14.287 1.00 85.19 101 ASN A CA 1
ATOM 792 C C . ASN A 1 101 ? -17.044 -2.359 13.605 1.00 85.19 101 ASN A C 1
ATOM 794 O O . ASN A 1 101 ? -17.506 -2.369 12.466 1.00 85.19 101 ASN A O 1
ATOM 798 N N . ALA A 1 102 ? -16.779 -1.226 14.259 1.00 82.94 102 ALA A N 1
ATOM 799 C CA . ALA A 1 102 ? -17.003 0.092 13.669 1.00 82.94 102 ALA A CA 1
ATOM 800 C C . ALA A 1 102 ? -16.031 0.380 12.508 1.00 82.94 102 ALA A C 1
ATOM 802 O O . ALA A 1 102 ? -16.409 1.000 11.518 1.00 82.94 102 ALA A O 1
ATOM 803 N N . ILE A 1 103 ? -14.799 -0.132 12.587 1.00 86.31 103 ILE A N 1
ATOM 804 C CA . ILE A 1 103 ? -13.814 -0.07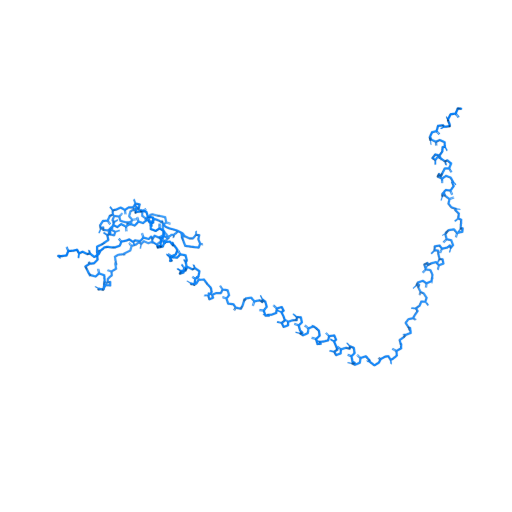4 11.498 1.00 86.31 103 ILE A CA 1
ATOM 805 C C . ILE A 1 103 ? -14.279 -0.889 10.283 1.00 86.31 103 ILE A C 1
ATOM 807 O O . ILE A 1 103 ? -14.232 -0.390 9.161 1.00 86.31 103 ILE A O 1
ATOM 811 N N . ARG A 1 104 ? -14.800 -2.105 10.478 1.00 87.12 104 ARG A N 1
ATOM 812 C CA . ARG A 1 104 ? -15.241 -2.983 9.380 1.00 87.12 104 ARG A CA 1
ATOM 813 C C . ARG A 1 104 ? -16.313 -2.343 8.496 1.00 87.12 104 ARG A C 1
ATOM 815 O O . ARG A 1 104 ? -16.241 -2.477 7.282 1.00 87.12 104 ARG A O 1
ATOM 822 N N . GLY A 1 105 ? -17.263 -1.619 9.091 1.00 84.38 105 GLY A N 1
ATOM 823 C CA . GLY A 1 105 ? -18.304 -0.912 8.335 1.00 84.38 105 GLY A CA 1
ATOM 824 C C . GLY A 1 105 ? -17.762 0.223 7.458 1.00 84.38 105 GLY A C 1
ATOM 825 O O . GLY A 1 105 ? -18.310 0.498 6.395 1.00 84.38 105 GLY A O 1
ATOM 826 N N . TYR A 1 106 ? -16.662 0.857 7.871 1.00 87.25 106 TYR A N 1
ATOM 827 C CA . TYR A 1 106 ? -16.008 1.922 7.108 1.00 87.25 106 TYR A CA 1
ATOM 828 C C . TYR A 1 106 ? -15.135 1.378 5.961 1.00 87.25 106 TYR A C 1
ATOM 830 O O . TYR A 1 106 ? -15.070 1.960 4.873 1.00 87.25 106 TYR A O 1
ATOM 838 N N . PHE A 1 107 ? -14.466 0.244 6.188 1.00 88.62 107 PHE A N 1
ATOM 839 C CA . PHE A 1 107 ? -13.499 -0.344 5.259 1.00 88.62 107 PHE A CA 1
ATOM 840 C 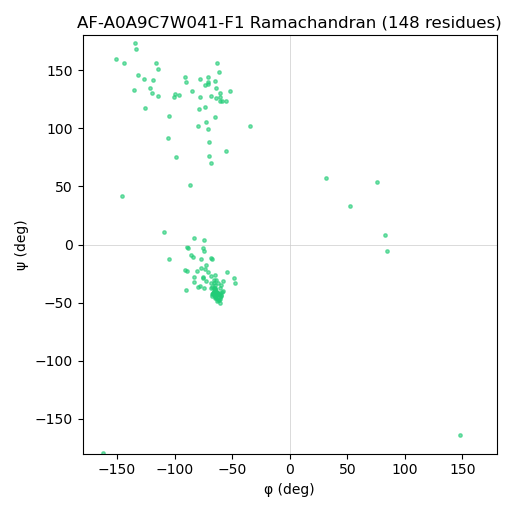C . PHE A 1 107 ? -14.120 -1.271 4.194 1.00 88.62 107 PHE A C 1
ATOM 842 O O . PHE A 1 107 ? -13.664 -2.393 3.997 1.00 88.62 107 PHE A O 1
ATOM 849 N N . SER A 1 108 ? -15.146 -0.803 3.479 1.00 86.62 108 SER A N 1
ATOM 850 C CA . SER A 1 108 ? -15.859 -1.582 2.451 1.00 86.62 108 SER A CA 1
ATOM 851 C C . SER A 1 108 ? -15.093 -1.816 1.142 1.00 86.62 108 SER A C 1
ATOM 853 O O . SER A 1 108 ? -15.475 -2.690 0.371 1.00 86.62 108 SER A O 1
ATOM 855 N N . LYS A 1 109 ? -14.033 -1.046 0.864 1.00 86.69 109 LYS A N 1
ATOM 856 C CA . LYS A 1 109 ? -13.250 -1.150 -0.386 1.00 86.69 109 LYS A CA 1
ATOM 857 C C . LYS A 1 109 ? -12.092 -2.149 -0.312 1.00 86.69 109 LYS A C 1
ATOM 859 O O . LYS A 1 109 ? -11.351 -2.284 -1.281 1.00 86.69 109 LYS A O 1
ATOM 864 N N . LEU A 1 110 ? -11.873 -2.769 0.845 1.00 88.56 110 LEU A N 1
ATOM 865 C CA . LEU A 1 110 ? -10.838 -3.785 1.004 1.00 88.56 110 LEU A CA 1
ATOM 866 C C . LEU A 1 110 ? -11.319 -5.111 0.411 1.00 88.56 110 LEU A C 1
ATOM 868 O O . LEU A 1 110 ? -12.467 -5.499 0.604 1.00 88.56 110 LEU A O 1
ATOM 872 N N . GLU A 1 111 ? -10.411 -5.851 -0.219 1.00 88.00 111 GLU A N 1
ATOM 873 C CA . GLU A 1 111 ? -10.664 -7.227 -0.681 1.00 88.00 111 GLU A CA 1
ATOM 874 C C . GLU A 1 111 ? -10.672 -8.250 0.474 1.00 88.00 111 GLU A C 1
ATOM 876 O O . GLU A 1 111 ? -10.794 -9.454 0.265 1.00 88.00 111 GLU A O 1
ATOM 881 N N . PHE A 1 112 ? -10.538 -7.776 1.715 1.00 88.25 112 PHE A N 1
ATOM 882 C CA . PHE A 1 112 ? -10.546 -8.574 2.934 1.00 88.25 112 PHE A CA 1
ATOM 883 C C . PHE A 1 112 ? -11.234 -7.819 4.073 1.00 88.25 112 PHE A C 1
ATOM 885 O O . PHE A 1 112 ? -11.276 -6.589 4.105 1.00 88.25 112 PHE A O 1
ATOM 892 N N . MET A 1 113 ? -11.738 -8.560 5.060 1.00 86.12 113 MET A N 1
ATOM 893 C CA . MET A 1 113 ? -12.368 -7.973 6.240 1.00 86.12 113 MET A CA 1
ATOM 894 C C . MET A 1 113 ? -11.381 -7.864 7.407 1.00 86.12 113 MET A C 1
ATOM 896 O O . MET A 1 113 ? -10.792 -8.874 7.795 1.00 86.12 113 MET A O 1
ATOM 900 N N . PRO A 1 114 ? -11.237 -6.682 8.036 1.00 85.31 114 PRO A N 1
ATOM 901 C CA . PRO A 1 114 ? -10.481 -6.553 9.273 1.00 85.31 114 PRO A CA 1
ATOM 902 C C . PRO A 1 114 ? -11.093 -7.407 10.395 1.00 85.31 114 PRO A C 1
ATOM 904 O O . PRO A 1 114 ? -12.300 -7.338 10.682 1.00 85.31 114 PRO A O 1
ATOM 907 N N . VAL A 1 115 ? -10.239 -8.192 11.046 1.00 87.31 115 VAL A N 1
ATOM 908 C CA . VAL A 1 115 ? -10.576 -9.038 12.195 1.00 87.31 115 VAL A CA 1
ATOM 909 C C . VAL A 1 115 ? -9.811 -8.584 13.429 1.00 87.31 115 VAL A C 1
ATOM 911 O O . VAL A 1 115 ? -8.774 -7.927 13.332 1.00 87.31 115 VAL A O 1
ATOM 914 N N . GLU A 1 116 ? -10.355 -8.901 14.599 1.00 84.38 116 GLU A N 1
ATOM 915 C CA . GLU A 1 116 ? -9.669 -8.642 15.858 1.00 84.38 116 GLU A CA 1
ATOM 916 C C . GLU A 1 116 ? -8.482 -9.590 16.002 1.00 84.38 116 GLU A C 1
ATOM 918 O O . GLU A 1 116 ? -8.559 -10.761 15.629 1.00 84.38 116 GLU A O 1
ATOM 923 N N . SER A 1 117 ? -7.370 -9.076 16.516 1.00 83.12 117 SER A N 1
ATOM 924 C CA . SER A 1 117 ? -6.176 -9.887 16.705 1.00 83.12 117 SER A CA 1
ATOM 925 C C . SER A 1 117 ? -6.245 -10.622 18.038 1.00 83.12 117 SER A C 1
ATOM 927 O O . SER A 1 117 ? -6.484 -10.010 19.074 1.00 83.12 117 SER A O 1
ATOM 929 N N . SER A 1 118 ? -5.968 -11.922 18.018 1.00 83.69 118 SER A N 1
ATOM 930 C CA . SER A 1 118 ? -5.811 -12.756 19.215 1.00 83.69 118 SER A CA 1
ATOM 931 C C . SER A 1 118 ? -4.405 -12.674 19.828 1.00 83.69 118 SER A C 1
ATOM 933 O O . SER A 1 118 ? -4.081 -13.411 20.759 1.00 83.69 118 SER A O 1
ATOM 935 N N . ILE A 1 119 ? -3.539 -11.798 19.305 1.00 83.62 119 ILE A N 1
ATOM 936 C CA . ILE A 1 119 ? -2.148 -11.684 19.743 1.00 83.62 119 ILE A CA 1
ATOM 937 C C . ILE A 1 119 ? -2.074 -11.004 21.116 1.00 83.62 119 ILE A C 1
ATOM 939 O O . ILE A 1 119 ? -2.368 -9.819 21.264 1.00 83.62 119 ILE A O 1
ATOM 943 N N . VAL A 1 120 ? -1.554 -11.741 22.100 1.00 70.00 120 VAL A N 1
ATOM 944 C CA . VAL A 1 120 ? -1.387 -11.305 23.498 1.00 70.00 120 VAL A CA 1
ATOM 945 C C . VAL A 1 120 ? -0.528 -10.042 23.641 1.00 70.00 120 VAL A C 1
ATOM 947 O O . VAL A 1 120 ? -0.780 -9.238 24.531 1.00 70.00 120 VAL A O 1
ATOM 950 N N . SER A 1 121 ? 0.458 -9.805 22.767 1.00 72.94 121 SER A N 1
ATOM 951 C CA . SER A 1 121 ? 1.301 -8.594 22.821 1.00 72.94 121 SER A CA 1
ATOM 952 C C . SER A 1 121 ? 0.550 -7.297 22.498 1.00 72.94 121 SER A C 1
ATOM 954 O O . SER A 1 121 ? 1.064 -6.209 22.756 1.00 72.94 121 SER A O 1
ATOM 956 N N . LEU A 1 122 ? -0.667 -7.400 21.958 1.00 76.06 122 LEU A N 1
ATOM 957 C CA . LEU A 1 122 ? -1.564 -6.269 21.752 1.00 76.06 122 LEU A CA 1
ATOM 958 C C . LEU A 1 122 ? -2.455 -6.002 22.978 1.00 76.06 122 LEU A C 1
ATOM 960 O O . LEU A 1 122 ? -3.197 -5.020 22.974 1.00 76.06 122 LEU A O 1
ATOM 964 N N . ASN A 1 123 ? -2.379 -6.825 24.034 1.00 73.94 123 ASN A N 1
ATOM 965 C CA . ASN A 1 123 ? -3.117 -6.587 25.273 1.00 73.94 123 ASN A CA 1
ATOM 966 C C . ASN A 1 123 ? -2.699 -5.248 25.887 1.00 73.94 123 ASN A C 1
ATOM 968 O O . ASN A 1 123 ? -1.519 -4.966 26.092 1.00 73.94 123 ASN A O 1
ATOM 972 N N . GLY A 1 124 ? -3.691 -4.404 26.166 1.00 78.19 124 GLY A N 1
ATOM 973 C CA . GLY A 1 124 ? -3.464 -3.035 26.622 1.00 78.19 124 GLY A CA 1
ATOM 974 C C . GLY A 1 124 ? -3.180 -2.040 25.495 1.00 78.19 124 GLY A C 1
ATOM 975 O O . GLY A 1 124 ? -2.848 -0.895 25.786 1.00 78.19 124 GLY A O 1
ATOM 976 N N . MET A 1 125 ? -3.317 -2.414 24.220 1.00 86.31 125 MET A N 1
ATOM 977 C CA . MET A 1 125 ? -3.418 -1.458 23.119 1.00 86.31 125 MET A CA 1
ATOM 978 C C . MET A 1 125 ? -4.870 -1.289 22.684 1.00 86.31 125 MET A C 1
ATOM 980 O O . MET A 1 125 ? -5.563 -2.245 22.361 1.00 86.31 125 MET A O 1
ATOM 984 N N . GLN A 1 126 ? -5.316 -0.041 22.642 1.00 86.88 126 GLN A N 1
ATOM 985 C CA . GLN A 1 126 ? -6.639 0.350 22.199 1.00 86.88 126 GLN A CA 1
ATOM 986 C C . GLN A 1 126 ? -6.574 0.857 20.761 1.00 86.88 126 GLN A C 1
ATOM 988 O O . GLN A 1 126 ? -5.771 1.733 20.427 1.00 86.88 126 GLN A O 1
ATOM 993 N N . LEU A 1 127 ? -7.440 0.323 19.907 1.00 87.75 127 LEU A N 1
ATOM 994 C CA . LEU A 1 127 ? -7.658 0.851 18.568 1.00 87.75 127 LEU A CA 1
ATOM 995 C C . LEU A 1 127 ? -8.229 2.263 18.685 1.00 87.75 127 LEU A C 1
ATOM 997 O O . LEU A 1 127 ? -9.207 2.478 19.387 1.00 87.75 127 LEU A O 1
ATOM 1001 N N . ILE A 1 128 ? -7.604 3.240 18.033 1.00 90.19 128 ILE A N 1
ATOM 1002 C CA . ILE A 1 128 ? -8.098 4.627 18.025 1.00 90.19 128 ILE A CA 1
ATOM 1003 C C . ILE A 1 128 ? -8.743 5.002 16.694 1.00 90.19 128 ILE A C 1
ATOM 1005 O O . ILE A 1 128 ? -9.406 6.035 16.590 1.00 90.19 128 ILE A O 1
ATOM 1009 N N . GLY A 1 129 ? -8.550 4.175 15.668 1.00 90.88 129 GLY A N 1
ATOM 1010 C CA . GLY A 1 129 ? -9.121 4.397 14.355 1.00 90.88 129 GLY A CA 1
ATOM 1011 C C . GLY A 1 129 ? -8.253 3.873 13.225 1.00 90.88 129 GLY A C 1
ATOM 1012 O O . GLY A 1 129 ? -7.309 3.108 13.429 1.00 90.88 129 GLY A O 1
ATOM 1013 N N . GLY A 1 130 ? -8.558 4.336 12.019 1.00 90.88 130 GLY A N 1
ATOM 1014 C CA . GLY A 1 130 ? -7.801 3.993 10.827 1.00 90.88 130 GLY A CA 1
ATOM 1015 C C . GLY A 1 130 ? -8.055 4.941 9.665 1.00 90.88 130 GLY A C 1
ATOM 1016 O O . GLY A 1 130 ? -8.808 5.912 9.769 1.00 90.88 130 GLY A O 1
ATOM 1017 N N . ARG A 1 131 ? -7.390 4.662 8.550 1.00 90.31 131 ARG A N 1
ATOM 1018 C CA . ARG A 1 131 ? -7.603 5.337 7.267 1.00 90.31 131 ARG A CA 1
ATOM 1019 C C . ARG A 1 131 ? -7.291 4.419 6.097 1.00 90.31 131 ARG A C 1
ATOM 1021 O O . ARG A 1 131 ? -6.523 3.467 6.260 1.00 90.31 131 ARG A O 1
ATOM 1028 N N . TYR A 1 132 ? -7.820 4.741 4.923 1.00 91.25 132 TYR A N 1
ATOM 1029 C CA . TYR A 1 132 ? -7.378 4.092 3.697 1.00 91.25 132 TYR A CA 1
ATOM 1030 C C . TYR A 1 132 ? -5.964 4.544 3.318 1.00 91.25 132 TYR A C 1
ATOM 1032 O O . TYR A 1 132 ? -5.557 5.701 3.488 1.00 91.25 132 TYR A O 1
ATOM 1040 N N . CYS A 1 133 ? -5.194 3.615 2.775 1.00 88.06 133 CYS A N 1
ATOM 1041 C CA . CYS A 1 133 ? -3.939 3.877 2.097 1.00 88.06 133 CYS A CA 1
ATOM 1042 C C . CYS A 1 133 ? -3.880 3.081 0.792 1.00 88.06 133 CYS A C 1
ATOM 1044 O O . CYS A 1 133 ? -4.764 2.285 0.482 1.00 88.06 133 CYS A O 1
ATOM 1046 N N . SER A 1 134 ? -2.841 3.343 0.009 1.00 89.12 134 SER A N 1
ATOM 1047 C CA . SER A 1 134 ? -2.477 2.494 -1.112 1.00 89.12 134 SER A CA 1
ATOM 1048 C C . SER A 1 134 ? -1.079 1.959 -0.854 1.00 89.12 134 SER A C 1
ATOM 1050 O O . SER A 1 134 ? -0.263 2.681 -0.278 1.00 89.12 134 SER A O 1
ATOM 1052 N N . LEU A 1 135 ? -0.860 0.698 -1.215 1.00 86.69 135 LEU A N 1
ATOM 1053 C CA . LEU A 1 135 ? 0.450 0.064 -1.278 1.00 86.69 135 LEU A CA 1
ATOM 1054 C C . LEU A 1 135 ? 0.602 -0.505 -2.684 1.00 86.69 135 LEU A C 1
ATOM 1056 O O . LEU A 1 135 ? -0.203 -1.343 -3.086 1.00 86.69 135 LEU A O 1
ATOM 1060 N N . GLN A 1 136 ? 1.582 -0.018 -3.445 1.00 87.31 136 GLN A N 1
ATOM 1061 C CA . GLN A 1 136 ? 1.810 -0.432 -4.838 1.00 87.31 136 GLN A CA 1
ATOM 1062 C C . GLN A 1 136 ? 0.549 -0.336 -5.732 1.00 87.31 136 GLN A C 1
ATOM 1064 O O . GLN A 1 136 ? 0.343 -1.150 -6.627 1.00 87.31 136 GLN A O 1
ATOM 1069 N N . GLY A 1 137 ? -0.333 0.639 -5.478 1.00 86.12 137 GLY A N 1
ATOM 1070 C CA . GLY A 1 137 ? -1.586 0.821 -6.227 1.00 86.12 137 GLY A CA 1
ATOM 1071 C C . GLY A 1 137 ? -2.766 -0.029 -5.740 1.00 86.12 137 GLY A C 1
ATOM 1072 O O . GLY A 1 137 ? -3.891 0.188 -6.183 1.00 86.12 137 GLY A O 1
ATOM 1073 N N . ILE A 1 138 ? -2.551 -0.934 -4.782 1.00 88.06 138 ILE A N 1
ATOM 1074 C CA . ILE A 1 138 ? -3.604 -1.755 -4.174 1.00 88.06 138 ILE A CA 1
ATOM 1075 C C . ILE A 1 138 ? -4.179 -1.025 -2.959 1.00 88.06 138 ILE A C 1
ATOM 1077 O O . ILE A 1 138 ? -3.444 -0.394 -2.193 1.00 88.06 138 ILE A O 1
ATOM 1081 N N . THR A 1 139 ? -5.500 -1.084 -2.781 1.00 90.50 139 THR A N 1
ATOM 1082 C CA . THR A 1 139 ? -6.178 -0.477 -1.627 1.00 90.50 139 THR A CA 1
ATOM 1083 C C . THR A 1 139 ? -5.819 -1.231 -0.349 1.00 90.50 139 THR A C 1
ATOM 1085 O O . THR A 1 139 ? -5.987 -2.443 -0.257 1.00 90.50 139 THR A O 1
ATOM 1088 N N . ALA A 1 140 ? -5.368 -0.499 0.664 1.00 90.50 140 ALA A N 1
ATOM 1089 C CA . ALA A 1 140 ? -5.008 -1.027 1.971 1.00 90.50 140 ALA A CA 1
ATOM 1090 C C . ALA A 1 140 ? -5.605 -0.160 3.090 1.00 90.50 140 ALA A C 1
ATOM 1092 O O . ALA A 1 140 ? -6.116 0.939 2.858 1.00 90.50 140 ALA A O 1
ATOM 1093 N N . ALA A 1 141 ? -5.551 -0.660 4.323 1.00 90.62 141 ALA A N 1
ATOM 1094 C CA . ALA A 1 141 ? -5.977 0.076 5.506 1.00 90.62 141 ALA A CA 1
ATOM 1095 C C . ALA A 1 141 ? -4.827 0.209 6.499 1.00 90.62 141 ALA A C 1
ATOM 1097 O O . ALA A 1 141 ? -4.134 -0.756 6.818 1.00 90.62 141 ALA A O 1
ATOM 1098 N N . GLN A 1 142 ? -4.660 1.417 7.025 1.00 88.69 142 GLN A N 1
ATOM 1099 C CA . GLN A 1 14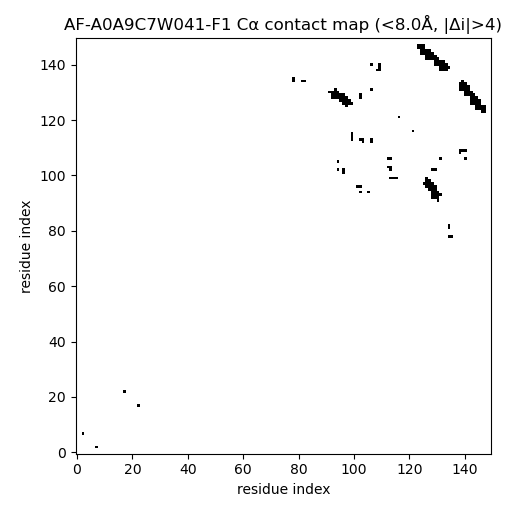2 ? -3.733 1.708 8.104 1.00 88.69 142 GLN A CA 1
ATOM 1100 C C . GLN A 1 142 ? -4.532 1.903 9.389 1.00 88.69 142 GLN A C 1
ATOM 1102 O O . GLN A 1 142 ? -5.242 2.900 9.537 1.00 88.69 142 GLN A O 1
ATOM 1107 N N . LEU A 1 143 ? -4.398 0.964 10.323 1.00 89.56 143 LEU A N 1
ATOM 1108 C CA . LEU A 1 143 ? -4.990 1.059 11.655 1.00 89.56 143 LEU A CA 1
ATOM 1109 C C . LEU A 1 143 ? -4.006 1.719 12.618 1.00 89.56 143 LEU A C 1
ATOM 1111 O O . LEU A 1 143 ? -2.793 1.528 12.516 1.00 89.56 143 LEU A O 1
ATOM 1115 N N . ARG A 1 144 ? -4.521 2.512 13.556 1.00 88.12 144 ARG A N 1
ATOM 1116 C CA . ARG A 1 144 ? -3.713 3.151 14.592 1.00 88.12 144 ARG A CA 1
ATOM 1117 C C . ARG A 1 144 ? -4.187 2.683 15.956 1.00 88.12 144 ARG A C 1
ATOM 1119 O O . ARG A 1 144 ? -5.373 2.741 16.268 1.00 88.12 144 ARG A O 1
ATOM 1126 N N . MET A 1 145 ? -3.225 2.259 16.762 1.00 88.81 145 MET A N 1
ATOM 1127 C CA . MET A 1 145 ? -3.426 1.802 18.129 1.00 88.81 145 MET A CA 1
ATOM 1128 C C . MET A 1 145 ? -2.728 2.778 19.081 1.00 88.81 145 MET A C 1
ATOM 1130 O O . MET A 1 145 ? -1.724 3.396 18.719 1.00 88.81 145 MET A O 1
ATOM 1134 N N . LYS A 1 146 ? -3.242 2.916 20.299 1.00 89.00 146 LYS A N 1
ATOM 1135 C CA . LYS A 1 146 ? -2.614 3.650 21.399 1.00 89.00 146 LYS A CA 1
ATOM 1136 C C . LYS A 1 146 ? -2.538 2.725 22.605 1.00 89.00 146 LYS A C 1
ATOM 1138 O O . LYS A 1 146 ? -3.467 1.967 22.847 1.00 89.00 146 LYS A O 1
ATOM 1143 N N . LYS A 1 147 ? -1.463 2.796 23.386 1.00 87.00 147 LYS A N 1
ATOM 1144 C CA . LYS A 1 147 ? -1.416 2.109 24.680 1.00 87.00 147 LYS A CA 1
ATOM 1145 C C . LYS A 1 147 ? -2.531 2.655 25.582 1.00 87.00 147 LYS A C 1
ATOM 1147 O O . LYS A 1 147 ? -2.611 3.869 25.784 1.00 87.00 147 LYS A O 1
ATOM 1152 N N . GLY A 1 148 ? -3.395 1.771 26.069 1.00 75.19 148 GLY A N 1
ATOM 1153 C CA . GLY A 1 148 ? -4.372 2.069 27.104 1.00 75.19 148 GLY A CA 1
ATOM 1154 C C . GLY A 1 148 ? -3.625 2.548 28.341 1.00 75.19 148 GLY A C 1
ATOM 1155 O O . GLY A 1 148 ? -2.695 1.889 28.806 1.00 75.19 148 GLY A O 1
ATOM 1156 N N . GLN A 1 149 ? -3.964 3.745 28.806 1.00 60.81 149 GLN A N 1
ATOM 1157 C CA . GLN A 1 149 ? -3.514 4.224 30.104 1.00 60.81 149 GLN A CA 1
ATOM 1158 C C . GLN A 1 149 ? -4.439 3.563 31.127 1.00 60.81 149 GLN A C 1
ATOM 1160 O O . GLN A 1 149 ? -5.599 3.955 31.216 1.00 60.81 149 GLN A O 1
ATOM 1165 N N . ASN A 1 150 ? -3.956 2.512 31.790 1.00 50.19 150 ASN A N 1
ATOM 1166 C CA . ASN A 1 150 ? -4.495 2.126 33.093 1.00 50.19 150 ASN A CA 1
ATOM 1167 C C . ASN A 1 150 ? -3.936 3.085 34.140 1.00 50.19 150 ASN A C 1
ATOM 1169 O O . ASN A 1 150 ? -2.726 3.397 34.030 1.00 50.19 150 ASN A O 1
#

Secondary structure (DSSP, 8-state):
-PPPHHHHHHHHHHHHS--HHHHHHHHHHHHHHH----------HHHHHHHHHHHHHHHHHHHHHHS-TTTTTHHHHHHHHHHHHHHHT-PPPSB--SSHHHHHHH-TTSSS-------GGGTTEEEEEEEEEEETTEEEEEEEEEE---

Mean predicted aligned error: 19.06 Å

Radius of gyration: 40.29 Å; Cα contacts (8 Å, |Δi|>4): 92; chains: 1; bounding box: 64×59×108 Å

Foldseek 3Di:
DDDDPVVVVVVVVVVVPDPVVVVVVVVVVVVVVVPDPDPPDPDVVPVVVVVVVVVVVVVVVVVVVPPPPPPPVCQVVLQVVVVVVVVVVPDDFPDQDQDLVSQQVVPPQAPDGDDDDPDPVCVQKTWGHWDWDDGPNHIDIDTDIDRHDD